Protein AF-A0A8T5PFP0-F1 (afdb_monomer_lite)

pLDDT: mean 88.14, std 10.4, range [39.41, 96.94]

Sequence (94 aa):
MSLFGEDVISIEFEFNTKYEPNIGYVRIEGELLAKYENSEEILKEWKKKKSLSEDILIQITNAIFRRCLTKIISISEDLQLPPPIILPTVTKRK

Structure (mmCIF, N/CA/C/O backbone):
data_AF-A0A8T5PFP0-F1
#
_entry.id   AF-A0A8T5PFP0-F1
#
loop_
_atom_site.group_PDB
_atom_site.id
_atom_site.type_symbol
_atom_site.label_atom_id
_atom_site.label_alt_id
_atom_site.label_comp_id
_atom_site.label_asym_id
_atom_site.label_entity_id
_atom_site.label_seq_id
_atom_site.pdbx_PDB_ins_code
_atom_site.Cartn_x
_atom_site.Cartn_y
_atom_site.Cartn_z
_atom_site.occupancy
_atom_site.B_iso_or_equiv
_atom_site.auth_seq_id
_atom_site.auth_comp_id
_atom_site.auth_asym_id
_atom_site.auth_atom_id
_atom_site.pdbx_PDB_model_num
ATOM 1 N N . MET A 1 1 ? -26.622 -3.306 2.139 1.00 39.41 1 MET A N 1
ATOM 2 C CA . MET A 1 1 ? -26.441 -4.439 3.068 1.00 39.41 1 MET A CA 1
ATOM 3 C C . MET A 1 1 ? -24.946 -4.692 3.139 1.00 39.41 1 MET A C 1
ATOM 5 O O . MET A 1 1 ? -24.380 -5.029 2.108 1.00 39.41 1 MET A O 1
ATOM 9 N N . SER A 1 2 ? -24.290 -4.379 4.262 1.00 42.59 2 SER A N 1
ATOM 10 C CA . SER A 1 2 ? -22.854 -4.650 4.416 1.00 42.59 2 SER A CA 1
ATOM 11 C C . SER A 1 2 ? -22.636 -6.157 4.282 1.00 42.59 2 SER A C 1
ATOM 13 O O . SER A 1 2 ? -23.247 -6.923 5.020 1.00 42.59 2 SER A O 1
ATOM 15 N N . LEU A 1 3 ? -21.822 -6.584 3.313 1.00 55.06 3 LEU A N 1
ATOM 16 C CA . LEU A 1 3 ? -21.468 -7.995 3.095 1.00 55.06 3 LEU A CA 1
ATOM 17 C C . LEU A 1 3 ? -20.489 -8.526 4.156 1.00 55.06 3 LEU A C 1
ATOM 19 O O . LEU A 1 3 ? -20.173 -9.712 4.175 1.00 55.06 3 LEU A O 1
ATOM 23 N N . PHE A 1 4 ? -20.017 -7.650 5.039 1.00 56.47 4 PHE A N 1
ATOM 24 C CA . PHE A 1 4 ? -18.987 -7.925 6.023 1.00 56.47 4 PHE A CA 1
ATOM 25 C C . PHE A 1 4 ? -19.540 -7.597 7.419 1.00 56.47 4 PHE A C 1
ATOM 27 O O . PHE A 1 4 ? -20.244 -6.598 7.582 1.00 56.47 4 PHE A O 1
ATOM 34 N N . GLY A 1 5 ? -19.302 -8.483 8.393 1.00 61.44 5 GLY A N 1
ATOM 35 C CA . GLY A 1 5 ? -19.814 -8.352 9.766 1.00 61.44 5 GLY A CA 1
ATOM 36 C C . GLY A 1 5 ? -19.346 -7.075 10.477 1.00 61.44 5 GLY A C 1
ATOM 37 O O . GLY A 1 5 ? -18.495 -6.354 9.961 1.00 61.44 5 GLY A O 1
ATOM 38 N N . GLU A 1 6 ? -19.885 -6.814 11.670 1.00 68.56 6 GLU A N 1
ATOM 39 C CA . GLU A 1 6 ? -19.689 -5.565 12.442 1.00 68.56 6 GLU A CA 1
ATOM 40 C C . GLU A 1 6 ? -18.206 -5.237 12.760 1.00 68.56 6 GLU A C 1
ATOM 42 O O . GLU A 1 6 ? -17.847 -4.085 12.999 1.00 68.56 6 GLU A O 1
ATOM 47 N N . ASP A 1 7 ? -17.305 -6.214 12.632 1.00 83.69 7 ASP A N 1
ATOM 48 C CA . ASP A 1 7 ? -15.870 -6.094 12.932 1.00 83.69 7 ASP A CA 1
ATOM 49 C C . ASP A 1 7 ? -14.981 -5.733 11.724 1.00 83.69 7 ASP A C 1
ATOM 51 O O . ASP A 1 7 ? -13.752 -5.814 11.813 1.00 83.69 7 ASP A O 1
ATOM 55 N N . VAL A 1 8 ? -15.555 -5.416 10.558 1.00 89.12 8 VAL A N 1
ATOM 56 C CA . VAL A 1 8 ? -14.774 -5.160 9.334 1.00 89.12 8 VAL A CA 1
ATOM 57 C C . VAL A 1 8 ? -14.679 -3.669 9.033 1.00 89.12 8 VAL A C 1
ATOM 59 O O . VAL A 1 8 ? -15.682 -2.981 8.862 1.00 89.12 8 VAL A O 1
ATOM 62 N N . ILE A 1 9 ? -13.444 -3.182 8.918 1.00 90.94 9 ILE A N 1
ATOM 63 C CA . ILE A 1 9 ? -13.120 -1.828 8.476 1.00 90.94 9 ILE A CA 1
ATOM 64 C C . ILE A 1 9 ? -12.728 -1.874 7.001 1.00 90.94 9 ILE A C 1
ATOM 66 O O . ILE A 1 9 ? -11.938 -2.721 6.578 1.00 90.94 9 ILE A O 1
ATOM 70 N N . SER A 1 10 ? -13.263 -0.927 6.239 1.00 92.38 10 SER A N 1
ATOM 71 C CA . SER A 1 10 ? -12.806 -0.610 4.893 1.00 92.38 10 SER A CA 1
ATOM 72 C C . SER A 1 10 ? -11.814 0.553 4.933 1.00 92.38 10 SER A C 1
ATOM 74 O O . SER A 1 10 ? -12.070 1.578 5.571 1.00 92.38 10 SER A O 1
ATOM 76 N N . ILE A 1 11 ? -10.679 0.379 4.257 1.00 92.81 11 ILE A N 1
ATOM 77 C CA . ILE A 1 11 ? -9.656 1.405 4.071 1.00 92.81 11 ILE A CA 1
ATOM 78 C C . ILE A 1 11 ? -9.464 1.639 2.577 1.00 92.81 11 ILE A C 1
ATOM 80 O O . ILE A 1 11 ? -8.857 0.822 1.883 1.00 92.81 11 ILE A O 1
ATOM 84 N N . GLU A 1 12 ? -9.945 2.777 2.095 1.00 94.94 12 GLU A N 1
ATOM 85 C CA . GLU A 1 12 ? -9.603 3.282 0.769 1.00 94.94 12 GLU A CA 1
ATOM 86 C C . GLU A 1 12 ? -8.145 3.757 0.757 1.00 94.94 12 GLU A C 1
ATOM 88 O O . GLU A 1 12 ? -7.683 4.425 1.687 1.00 94.94 12 GLU A O 1
ATOM 93 N N . PHE A 1 13 ? -7.405 3.406 -0.291 1.00 95.38 13 PHE A N 1
ATOM 94 C CA . PHE 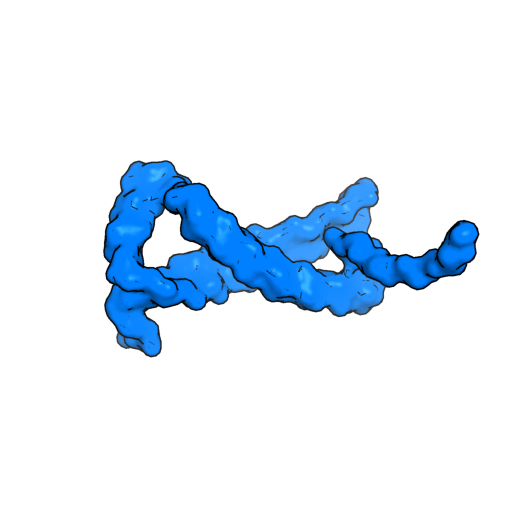A 1 13 ? -6.012 3.804 -0.445 1.00 95.38 13 PHE A CA 1
ATOM 95 C C . PHE A 1 13 ? -5.681 4.191 -1.887 1.00 95.38 13 PHE A C 1
ATOM 97 O O . PHE A 1 13 ? -6.233 3.653 -2.846 1.00 95.38 13 PHE A O 1
ATOM 104 N N . GLU A 1 14 ? -4.700 5.084 -2.016 1.00 96.88 14 GLU A N 1
ATOM 105 C CA . GLU A 1 14 ? -4.048 5.441 -3.274 1.00 96.88 14 GLU A CA 1
ATOM 106 C C . GLU A 1 14 ? -2.546 5.149 -3.137 1.00 96.88 14 GLU A C 1
ATOM 108 O O . GLU A 1 14 ? -1.856 5.725 -2.292 1.00 96.88 14 GLU A O 1
ATOM 113 N N . PHE A 1 15 ? -2.031 4.240 -3.962 1.00 95.31 15 PHE A N 1
ATOM 114 C CA . PHE A 1 15 ? -0.614 3.902 -4.040 1.00 95.31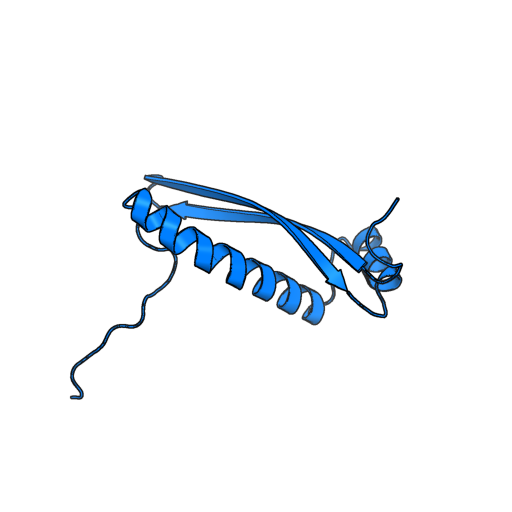 15 PHE A CA 1
ATOM 115 C C . PHE A 1 15 ? -0.018 4.495 -5.317 1.00 95.31 15 PHE A C 1
ATOM 117 O O . PHE A 1 15 ? -0.422 4.144 -6.426 1.00 95.31 15 PHE A O 1
ATOM 124 N N . ASN A 1 16 ? 0.967 5.380 -5.162 1.00 93.94 16 ASN A N 1
ATOM 125 C CA . ASN A 1 16 ? 1.593 6.094 -6.271 1.00 93.94 16 ASN A CA 1
ATOM 126 C C . ASN A 1 16 ? 3.056 5.692 -6.430 1.00 93.94 16 ASN A C 1
ATOM 128 O O . ASN A 1 16 ? 3.831 5.749 -5.479 1.00 93.94 16 ASN A O 1
ATOM 132 N N . THR A 1 17 ? 3.451 5.370 -7.656 1.00 92.00 17 THR A N 1
ATOM 133 C CA . THR A 1 17 ? 4.852 5.221 -8.064 1.00 92.00 17 THR A CA 1
ATOM 134 C C . THR A 1 17 ? 5.151 6.266 -9.126 1.00 92.00 17 THR A C 1
ATOM 136 O O . THR A 1 17 ? 4.498 6.295 -10.166 1.00 92.00 17 THR A O 1
ATOM 139 N N . LYS A 1 18 ? 6.110 7.150 -8.849 1.00 91.75 18 LYS A N 1
ATOM 140 C CA . LYS A 1 18 ? 6.533 8.226 -9.752 1.00 91.75 18 LYS A CA 1
ATOM 141 C C . LYS A 1 18 ? 7.962 7.965 -10.201 1.00 91.75 18 LYS A C 1
ATOM 143 O O . LYS A 1 18 ? 8.807 7.633 -9.371 1.00 91.75 18 LYS A O 1
ATOM 148 N N . TYR A 1 19 ? 8.216 8.123 -11.493 1.00 90.19 19 TYR A N 1
ATOM 149 C CA . TYR A 1 19 ? 9.526 7.902 -12.088 1.00 90.19 19 TYR A CA 1
ATOM 150 C C . TYR A 1 19 ? 10.173 9.224 -12.480 1.00 90.19 19 TYR A C 1
ATOM 152 O O . TYR A 1 19 ? 9.579 10.000 -13.225 1.00 90.19 19 TYR A O 1
ATOM 160 N N . GLU A 1 20 ? 11.406 9.446 -12.029 1.00 88.31 20 GLU A N 1
ATOM 161 C CA . GLU A 1 20 ? 12.162 10.667 -12.312 1.00 88.31 20 GLU A CA 1
ATOM 162 C C . GLU A 1 20 ? 13.260 10.443 -13.372 1.00 88.31 20 GLU A C 1
ATOM 164 O O . GLU A 1 20 ? 13.918 9.400 -13.328 1.00 88.31 20 GLU A O 1
ATOM 169 N N . PRO A 1 21 ? 13.500 11.400 -14.300 1.00 89.19 21 PRO A N 1
ATOM 170 C CA . PRO A 1 21 ? 12.826 12.702 -14.434 1.00 89.19 21 PRO A CA 1
ATOM 171 C C . PRO A 1 21 ? 11.475 12.609 -15.176 1.00 89.19 21 PRO A C 1
ATOM 173 O O . PRO A 1 21 ? 11.467 12.434 -16.390 1.00 89.19 21 PRO A O 1
ATOM 176 N N . ASN A 1 22 ? 10.351 12.732 -14.451 1.00 88.75 22 ASN A N 1
ATOM 177 C CA . ASN A 1 22 ? 8.949 12.608 -14.914 1.00 88.75 22 ASN A CA 1
ATOM 178 C C . ASN A 1 22 ? 8.722 11.748 -16.184 1.00 88.75 22 ASN A C 1
ATOM 180 O O . ASN A 1 22 ? 8.091 12.188 -17.147 1.00 88.75 22 ASN A O 1
ATOM 184 N N . ILE A 1 23 ? 9.253 10.523 -16.198 1.00 90.50 23 ILE A N 1
ATOM 185 C CA . ILE A 1 23 ? 9.170 9.615 -17.360 1.00 90.50 23 ILE A CA 1
ATOM 186 C C . ILE A 1 23 ? 7.921 8.728 -17.330 1.00 90.50 23 ILE A C 1
ATOM 188 O O . ILE A 1 23 ? 7.627 8.025 -18.292 1.00 90.50 23 ILE A O 1
ATOM 192 N N . GLY A 1 24 ? 7.189 8.741 -16.220 1.00 90.31 24 GLY A N 1
ATOM 193 C CA . GLY A 1 24 ? 5.994 7.936 -16.046 1.00 90.31 24 GLY A CA 1
ATOM 194 C C . GLY A 1 24 ? 5.473 7.981 -14.618 1.00 90.31 24 GLY A C 1
ATOM 195 O O . GLY A 1 24 ? 6.177 8.353 -13.674 1.00 90.31 24 GLY A O 1
ATOM 196 N N . TYR A 1 25 ? 4.223 7.565 -14.459 1.00 92.12 25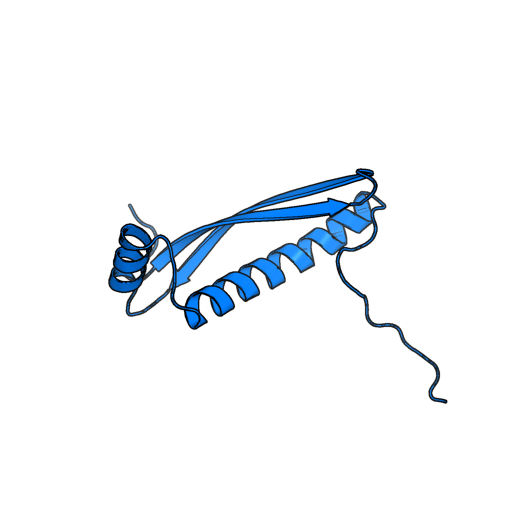 TYR A N 1
ATOM 197 C CA . TYR A 1 25 ? 3.608 7.364 -13.159 1.00 92.12 25 TYR A CA 1
ATOM 198 C C . TYR A 1 25 ? 2.680 6.154 -13.212 1.00 92.12 25 TYR A C 1
ATOM 200 O O . TYR A 1 25 ? 2.033 5.892 -14.225 1.00 92.12 25 TYR A O 1
ATOM 208 N N . VAL A 1 26 ? 2.611 5.426 -12.103 1.00 91.88 26 VAL A N 1
ATOM 209 C CA . VAL A 1 26 ? 1.635 4.360 -11.883 1.00 91.88 26 VAL A CA 1
ATOM 210 C C . VAL A 1 26 ? 0.833 4.730 -10.648 1.00 91.88 26 VAL A C 1
ATOM 212 O O . VAL A 1 26 ? 1.402 4.987 -9.585 1.00 91.88 26 VAL A O 1
ATOM 215 N N . ARG A 1 27 ? -0.490 4.758 -10.796 1.00 94.88 27 ARG A N 1
ATOM 216 C CA . ARG A 1 27 ? -1.431 4.977 -9.702 1.00 94.88 27 ARG A CA 1
ATOM 217 C C . ARG A 1 27 ? -2.307 3.741 -9.541 1.00 94.88 27 ARG A C 1
ATOM 219 O O . ARG A 1 27 ? -2.922 3.290 -10.503 1.00 94.88 27 ARG A O 1
ATOM 226 N N . ILE A 1 28 ? -2.361 3.215 -8.322 1.00 95.38 28 ILE A N 1
ATOM 227 C CA . ILE A 1 28 ? -3.242 2.113 -7.940 1.00 95.38 28 ILE A CA 1
ATOM 228 C C . ILE A 1 28 ? -4.171 2.611 -6.843 1.00 95.38 28 ILE A C 1
ATOM 230 O O . ILE A 1 28 ? -3.724 2.925 -5.744 1.00 95.38 28 ILE A O 1
ATOM 234 N N . GLU A 1 29 ? -5.460 2.647 -7.143 1.00 96.94 29 GLU A N 1
ATOM 235 C CA . GLU A 1 29 ? -6.519 2.933 -6.180 1.00 96.94 29 GLU A CA 1
ATOM 236 C C . GLU A 1 29 ? -7.200 1.621 -5.782 1.00 96.94 29 GLU A C 1
ATOM 238 O O . GLU A 1 29 ? -7.301 0.682 -6.584 1.00 96.94 29 GLU A O 1
ATOM 243 N N . GLY A 1 30 ? -7.644 1.526 -4.534 1.00 95.31 30 GLY A N 1
ATOM 244 C CA . GLY A 1 30 ? -8.344 0.341 -4.071 1.00 95.31 30 GLY A CA 1
ATOM 245 C C . GLY A 1 30 ? -8.829 0.435 -2.638 1.00 95.31 30 GLY A C 1
ATOM 246 O O . GLY A 1 30 ? -8.655 1.437 -1.953 1.00 95.31 30 GLY A O 1
ATOM 247 N N . GLU A 1 31 ? -9.430 -0.662 -2.197 1.00 95.38 31 GLU A N 1
ATOM 248 C CA . GLU A 1 31 ? -9.995 -0.813 -0.866 1.00 95.38 31 GLU A CA 1
ATOM 249 C C . GLU A 1 31 ? -9.368 -2.038 -0.189 1.00 95.38 31 GLU A C 1
ATOM 251 O O . GLU A 1 31 ? -9.301 -3.135 -0.759 1.00 95.38 31 GLU A O 1
ATOM 256 N N . LEU A 1 32 ? -8.868 -1.851 1.030 1.00 93.56 32 LEU A N 1
ATOM 257 C CA . LEU A 1 32 ? -8.432 -2.924 1.911 1.00 93.56 32 LEU A CA 1
ATOM 258 C C . LEU A 1 32 ? -9.525 -3.176 2.949 1.00 93.56 32 LEU A C 1
ATOM 260 O O . LEU A 1 32 ? -9.822 -2.315 3.769 1.00 93.56 32 LEU A O 1
ATOM 264 N N . LEU A 1 33 ? -10.072 -4.388 2.941 1.00 92.75 33 LEU A N 1
ATOM 265 C CA . LEU A 1 33 ? -10.976 -4.861 3.983 1.00 92.75 33 LEU A CA 1
ATOM 266 C C . LEU A 1 33 ? -10.163 -5.569 5.066 1.00 92.75 33 LEU A C 1
ATOM 268 O O . LEU A 1 33 ? -9.462 -6.544 4.776 1.00 92.75 33 LEU A O 1
ATOM 272 N N . ALA A 1 34 ? -10.257 -5.085 6.300 1.00 89.88 34 ALA A N 1
ATOM 273 C CA . ALA A 1 34 ? -9.529 -5.621 7.442 1.00 89.88 34 ALA A CA 1
ATOM 274 C C . ALA A 1 34 ? -10.480 -5.878 8.613 1.00 89.88 34 ALA A C 1
ATOM 276 O O . ALA A 1 34 ? -11.317 -5.039 8.940 1.00 89.88 34 ALA A O 1
ATOM 277 N N . LYS A 1 35 ? -10.352 -7.048 9.244 1.00 90.56 35 LYS A N 1
ATOM 278 C CA . LYS A 1 35 ? -11.138 -7.407 10.425 1.00 90.56 35 LYS A CA 1
ATOM 279 C C . LYS A 1 35 ? -10.347 -7.080 11.689 1.00 90.56 35 LYS A C 1
ATOM 281 O O . LYS A 1 35 ? -9.228 -7.569 11.834 1.00 90.56 35 LYS A O 1
ATOM 286 N N . TYR A 1 36 ? -10.951 -6.317 12.594 1.00 88.44 36 TYR A N 1
ATOM 287 C CA . TYR A 1 36 ? -10.390 -5.973 13.901 1.00 88.44 36 TYR A CA 1
ATOM 288 C C . TYR A 1 36 ? -11.461 -6.148 14.975 1.00 88.44 36 TYR A C 1
ATOM 290 O O . TYR A 1 36 ? -12.578 -5.676 14.799 1.00 88.44 36 TYR A O 1
ATOM 298 N N . GLU A 1 37 ? -11.120 -6.782 16.098 1.00 88.06 37 GLU A N 1
ATOM 299 C CA . GLU A 1 37 ? -12.056 -6.958 17.225 1.00 88.06 37 GLU A CA 1
ATOM 300 C C . GLU A 1 37 ? -12.518 -5.614 17.814 1.00 88.06 37 GLU A C 1
ATOM 302 O O . GLU A 1 37 ? -13.626 -5.496 18.322 1.00 88.06 37 GLU A O 1
ATOM 307 N N . ASN A 1 38 ? -11.688 -4.576 17.710 1.00 89.06 38 ASN A N 1
ATOM 308 C CA . ASN A 1 38 ? -11.964 -3.217 18.172 1.00 89.06 38 ASN A CA 1
ATOM 309 C C . ASN A 1 38 ? -12.275 -2.250 17.011 1.00 89.06 38 ASN A C 1
ATOM 311 O O . ASN A 1 38 ? -11.897 -1.074 17.055 1.00 89.06 38 ASN A O 1
ATOM 315 N N . SER A 1 39 ? -12.963 -2.729 15.966 1.00 88.88 39 SER A N 1
ATOM 316 C CA . SER A 1 39 ? -13.254 -1.964 14.742 1.00 88.88 39 SER A CA 1
ATOM 317 C C . SER A 1 39 ? -13.890 -0.590 15.010 1.00 88.88 39 SER A C 1
ATOM 319 O O . SER A 1 39 ? -13.479 0.424 14.436 1.00 88.88 39 SER A O 1
ATOM 321 N N . GLU A 1 40 ? -14.859 -0.530 15.927 1.00 88.25 40 GLU A N 1
ATOM 322 C CA . GLU A 1 40 ? -15.544 0.708 16.296 1.00 88.25 40 GLU A CA 1
ATOM 323 C C . GLU A 1 40 ? -14.618 1.746 16.929 1.00 88.25 40 GLU A C 1
ATOM 325 O O . GLU A 1 40 ? -14.774 2.947 16.691 1.00 88.25 40 GLU A O 1
ATOM 330 N N . GLU A 1 41 ? -13.696 1.305 17.784 1.00 89.50 41 GLU A N 1
ATOM 331 C CA . GLU A 1 41 ? -12.770 2.191 18.482 1.00 89.50 41 GLU A CA 1
ATOM 332 C C . GLU A 1 41 ? -11.787 2.803 17.489 1.00 89.50 41 GLU A C 1
ATOM 334 O O . GLU A 1 41 ? -11.626 4.024 17.461 1.00 89.50 41 GLU A O 1
ATOM 339 N N . ILE A 1 42 ? -11.252 1.979 16.587 1.00 90.25 42 ILE A N 1
ATOM 340 C CA . ILE A 1 42 ? -10.377 2.413 15.492 1.00 90.25 42 ILE A CA 1
ATOM 341 C C . ILE A 1 42 ? -11.092 3.449 14.612 1.00 90.25 42 ILE A C 1
ATOM 343 O O . ILE A 1 42 ? -10.539 4.509 14.309 1.00 90.25 42 ILE A O 1
ATOM 347 N N . LEU A 1 43 ? -12.355 3.198 14.248 1.00 89.25 43 LEU A N 1
ATOM 348 C CA . LEU A 1 43 ? -13.164 4.149 13.476 1.00 89.25 43 LEU A CA 1
ATOM 349 C C . LEU A 1 43 ? -13.422 5.456 14.239 1.00 89.25 43 LEU A C 1
ATOM 351 O O . LEU A 1 43 ? -13.407 6.537 13.639 1.00 89.25 43 LEU A O 1
ATOM 355 N N . LYS A 1 44 ? -13.669 5.388 15.552 1.00 89.75 44 LYS A N 1
ATOM 356 C CA . LYS A 1 44 ? -13.845 6.572 16.410 1.00 89.75 44 LYS A CA 1
ATOM 357 C C . LYS A 1 44 ? -12.550 7.382 16.500 1.00 89.75 44 LYS A C 1
ATOM 359 O O . LYS A 1 44 ? -12.612 8.610 16.409 1.00 89.75 44 LYS A O 1
ATOM 364 N N . GLU A 1 45 ? -11.401 6.729 16.648 1.00 90.00 45 GLU A N 1
ATOM 365 C CA . GLU A 1 45 ? -10.093 7.389 16.656 1.00 90.00 45 GLU A CA 1
ATOM 366 C C . GLU A 1 45 ? -9.797 8.075 15.323 1.00 90.00 45 GLU A C 1
ATOM 368 O O . GLU A 1 45 ? -9.480 9.269 15.315 1.00 90.00 45 GLU A O 1
ATOM 373 N N . TRP A 1 46 ? -10.007 7.380 14.202 1.00 90.06 46 TRP A N 1
ATOM 374 C CA . TRP A 1 46 ? -9.826 7.947 12.867 1.00 90.06 46 TRP A CA 1
ATOM 375 C C . TRP A 1 46 ? -10.715 9.175 12.639 1.00 90.06 46 TRP A C 1
ATOM 377 O O . TRP A 1 46 ? -10.234 10.222 12.205 1.00 90.06 46 TRP A O 1
ATOM 387 N N . LYS A 1 47 ? -12.002 9.106 13.006 1.00 88.69 47 LYS A N 1
ATOM 388 C CA . LYS A 1 47 ? -12.933 10.242 12.870 1.00 88.69 47 LYS A CA 1
ATOM 389 C C . LYS A 1 47 ? -12.533 11.452 13.718 1.00 88.69 47 LYS A C 1
ATOM 391 O O . LYS A 1 47 ? -12.791 12.581 13.308 1.00 88.69 47 LYS A O 1
ATOM 396 N N . LYS A 1 48 ? -11.926 11.234 14.889 1.00 92.44 48 LYS A N 1
ATOM 397 C CA . LYS A 1 48 ? -11.524 12.311 15.809 1.00 92.44 48 LYS A CA 1
ATOM 398 C C . LYS A 1 48 ? -10.170 12.920 15.461 1.00 92.44 48 LYS A C 1
ATOM 400 O O . LYS A 1 48 ? -10.034 14.139 15.472 1.00 92.44 48 LYS A O 1
ATOM 405 N N . LYS A 1 49 ? -9.168 12.078 15.211 1.00 90.94 49 LYS A N 1
ATOM 406 C CA . LYS A 1 49 ? -7.758 12.482 15.105 1.00 90.94 49 LYS A CA 1
ATOM 407 C C . LYS A 1 49 ? -7.217 12.426 13.675 1.00 90.94 49 LYS A C 1
ATOM 409 O O . LYS A 1 49 ? -6.144 12.961 13.427 1.00 90.94 49 LYS A O 1
ATOM 414 N N . LYS A 1 50 ? -7.938 11.787 12.741 1.00 86.81 50 LYS A N 1
ATOM 415 C CA . LYS A 1 50 ? -7.446 11.426 11.394 1.00 86.81 50 LYS A CA 1
ATOM 416 C C . LYS A 1 50 ? -6.114 10.667 11.436 1.00 86.81 50 LYS A C 1
ATOM 418 O O . LYS A 1 50 ? -5.274 10.811 10.554 1.00 86.81 50 LYS A O 1
ATOM 423 N N . SER A 1 51 ? -5.922 9.878 12.488 1.00 86.25 51 SER A N 1
ATOM 424 C CA . SER A 1 51 ? -4.732 9.070 12.720 1.00 86.25 51 SER A CA 1
ATOM 425 C C . SER A 1 51 ? -5.149 7.690 13.208 1.00 86.25 51 SER A C 1
ATOM 427 O O . SER A 1 51 ? -6.177 7.549 13.871 1.00 86.25 51 SER A O 1
ATOM 429 N N . LEU A 1 52 ? -4.334 6.691 12.897 1.00 88.75 52 LEU A N 1
ATOM 430 C CA . LEU A 1 52 ? -4.441 5.337 13.436 1.00 88.75 52 LEU A CA 1
ATOM 431 C C . LEU A 1 52 ? -3.318 5.127 14.453 1.00 88.75 52 LEU A C 1
ATOM 433 O O . LEU A 1 52 ? -2.337 5.877 14.445 1.00 88.75 52 LEU A O 1
ATOM 437 N N . SER A 1 53 ? -3.445 4.115 15.312 1.00 90.62 53 SER A N 1
ATOM 438 C CA . SER A 1 53 ? -2.301 3.668 16.107 1.00 90.62 53 SER A CA 1
ATOM 439 C C . SER A 1 53 ? -1.171 3.203 15.184 1.00 90.62 53 SER A C 1
ATOM 441 O O . SER A 1 53 ? -1.410 2.749 14.059 1.00 90.62 53 SER A O 1
ATOM 443 N N . GLU A 1 54 ? 0.067 3.327 15.656 1.00 92.06 54 GLU A N 1
ATOM 444 C CA . GLU A 1 54 ? 1.255 2.983 14.873 1.00 92.06 54 GLU A CA 1
ATOM 445 C C . GLU A 1 54 ? 1.219 1.522 14.397 1.00 92.06 54 GLU A C 1
ATOM 447 O O . GLU A 1 54 ? 1.432 1.255 13.216 1.00 92.06 54 GLU A O 1
ATOM 452 N N . ASP A 1 55 ? 0.824 0.591 15.268 1.00 92.25 55 ASP A N 1
ATOM 453 C CA . ASP A 1 55 ? 0.712 -0.832 14.933 1.00 92.25 55 ASP A CA 1
ATOM 454 C C . ASP A 1 55 ? -0.284 -1.102 13.799 1.00 92.25 55 ASP A C 1
ATOM 456 O O . ASP A 1 55 ? 0.008 -1.857 12.867 1.00 92.25 55 ASP A O 1
ATOM 460 N N . ILE A 1 56 ? -1.463 -0.473 13.850 1.00 92.12 56 ILE A N 1
ATOM 461 C CA . ILE A 1 56 ? -2.500 -0.639 12.823 1.00 92.12 56 ILE A CA 1
ATOM 462 C C . ILE A 1 56 ? -2.022 -0.035 11.503 1.00 92.12 56 ILE A C 1
ATOM 464 O O . ILE A 1 56 ? -2.170 -0.655 10.446 1.00 92.12 56 ILE A O 1
ATOM 468 N N . LEU A 1 57 ? -1.406 1.148 11.558 1.00 92.00 57 LEU A N 1
ATOM 469 C CA . LEU A 1 57 ? -0.857 1.806 10.379 1.00 92.00 57 LEU A CA 1
ATOM 470 C C . LEU A 1 57 ? 0.214 0.939 9.708 1.00 92.00 57 LEU A C 1
ATOM 472 O O . LEU A 1 57 ? 0.164 0.756 8.491 1.00 92.00 57 LEU A O 1
ATOM 476 N N . ILE A 1 58 ? 1.143 0.369 10.481 1.00 95.00 58 ILE A N 1
ATOM 477 C CA . ILE A 1 58 ? 2.189 -0.530 9.974 1.00 95.00 58 ILE A CA 1
ATOM 478 C C . ILE A 1 58 ? 1.563 -1.759 9.305 1.00 95.00 58 ILE A C 1
ATOM 480 O O . ILE A 1 58 ? 1.958 -2.123 8.194 1.00 95.00 58 ILE A O 1
ATOM 484 N N . GLN A 1 59 ? 0.568 -2.387 9.936 1.00 94.44 59 GLN A N 1
ATOM 485 C CA . GLN A 1 59 ? -0.107 -3.566 9.383 1.00 94.44 59 GLN A CA 1
ATOM 486 C C . GLN A 1 59 ? -0.811 -3.264 8.053 1.00 94.44 59 GLN A C 1
ATOM 488 O O . GLN A 1 59 ? -0.580 -3.964 7.061 1.00 94.44 59 GLN A O 1
ATOM 493 N N . ILE A 1 60 ? -1.630 -2.208 8.013 1.00 94.38 60 ILE A N 1
ATOM 494 C CA . ILE A 1 60 ? -2.364 -1.776 6.814 1.00 94.38 60 ILE A CA 1
ATOM 495 C C . ILE A 1 60 ? -1.388 -1.416 5.695 1.00 94.38 60 ILE A C 1
ATOM 497 O O . ILE A 1 60 ? -1.529 -1.887 4.565 1.00 94.38 60 ILE A O 1
ATOM 501 N N . THR A 1 61 ? -0.363 -0.629 6.022 1.00 94.62 61 THR A N 1
ATOM 502 C CA . THR A 1 61 ? 0.647 -0.185 5.061 1.00 94.62 61 THR A CA 1
ATOM 503 C C . THR A 1 61 ? 1.368 -1.386 4.463 1.00 94.62 61 THR A C 1
ATOM 505 O O . THR A 1 61 ? 1.390 -1.533 3.245 1.00 94.62 61 THR A O 1
ATOM 508 N N . ASN A 1 62 ? 1.863 -2.318 5.280 1.00 96.06 62 ASN A N 1
ATOM 509 C CA . ASN A 1 62 ? 2.527 -3.525 4.783 1.00 96.06 62 ASN A CA 1
ATOM 510 C C . ASN A 1 62 ? 1.613 -4.381 3.893 1.00 96.06 62 ASN A C 1
ATOM 512 O O . ASN A 1 62 ? 2.063 -4.908 2.871 1.00 96.06 62 ASN A O 1
ATOM 516 N N . ALA A 1 63 ? 0.328 -4.501 4.240 1.00 95.75 63 ALA A N 1
ATOM 517 C CA . ALA A 1 63 ? -0.642 -5.226 3.426 1.00 95.75 63 ALA A CA 1
ATOM 518 C C . ALA A 1 63 ? -0.850 -4.567 2.049 1.00 95.75 63 ALA A C 1
ATOM 520 O O . ALA A 1 63 ? -0.842 -5.266 1.028 1.00 95.75 63 ALA A O 1
ATOM 521 N N . ILE A 1 64 ? -0.985 -3.237 2.013 1.00 96.31 64 ILE A N 1
ATOM 522 C CA . ILE A 1 64 ? -1.108 -2.454 0.776 1.00 96.31 64 ILE A CA 1
ATOM 523 C C . ILE A 1 64 ? 0.175 -2.565 -0.052 1.00 96.31 64 ILE A C 1
ATOM 525 O O . ILE A 1 64 ? 0.103 -2.930 -1.226 1.00 96.31 64 ILE A O 1
ATOM 529 N N . PHE A 1 65 ? 1.343 -2.325 0.553 1.00 94.94 65 PHE A N 1
ATOM 530 C CA . PHE A 1 65 ? 2.646 -2.397 -0.112 1.00 94.94 65 PHE A CA 1
ATOM 531 C C . PHE A 1 65 ? 2.875 -3.766 -0.739 1.00 94.94 65 PHE A C 1
ATOM 533 O O . PHE A 1 65 ? 3.181 -3.847 -1.924 1.00 94.94 65 PHE A O 1
ATOM 540 N N . ARG A 1 66 ? 2.664 -4.854 0.009 1.00 93.50 66 ARG A N 1
ATOM 541 C CA . ARG A 1 66 ? 2.859 -6.210 -0.518 1.00 93.50 66 ARG A CA 1
ATOM 542 C C . ARG A 1 66 ? 2.002 -6.463 -1.759 1.00 93.50 66 ARG A C 1
ATOM 544 O O . ARG A 1 66 ? 2.496 -7.035 -2.722 1.00 93.50 66 ARG A O 1
ATOM 551 N N . ARG A 1 67 ? 0.737 -6.031 -1.760 1.00 93.31 67 ARG A N 1
ATOM 552 C CA . ARG A 1 67 ? -0.160 -6.215 -2.915 1.00 93.31 67 ARG A CA 1
ATOM 553 C C . ARG A 1 67 ? 0.202 -5.304 -4.087 1.00 93.31 67 ARG A C 1
ATOM 555 O O . ARG A 1 67 ? 0.230 -5.770 -5.224 1.00 93.31 67 ARG A O 1
ATOM 562 N N . CYS A 1 68 ? 0.461 -4.026 -3.823 1.00 94.94 68 CYS A N 1
ATOM 563 C CA . CYS A 1 68 ? 0.735 -3.041 -4.866 1.00 94.94 68 CYS A CA 1
ATOM 564 C C . CYS A 1 68 ? 2.098 -3.280 -5.512 1.00 94.94 68 CYS A C 1
ATOM 566 O O . CYS A 1 68 ? 2.175 -3.305 -6.734 1.00 94.94 68 CYS A O 1
ATOM 568 N N . LEU A 1 69 ? 3.144 -3.555 -4.728 1.00 93.12 69 LEU A N 1
ATOM 569 C CA . LEU A 1 69 ? 4.477 -3.835 -5.263 1.00 93.12 69 LEU A CA 1
ATOM 570 C C . LEU A 1 69 ? 4.475 -5.066 -6.172 1.00 93.12 69 LEU A C 1
ATOM 572 O O . LEU A 1 69 ? 5.035 -5.001 -7.259 1.00 93.12 69 LEU A O 1
ATOM 576 N N . THR A 1 70 ? 3.792 -6.153 -5.793 1.00 91.25 70 THR A N 1
ATOM 577 C CA . THR A 1 70 ? 3.684 -7.336 -6.665 1.00 91.25 70 THR A CA 1
ATOM 578 C C . THR A 1 70 ? 3.019 -7.013 -8.004 1.00 91.25 70 THR A C 1
ATOM 580 O O . THR A 1 70 ? 3.465 -7.512 -9.030 1.00 91.25 70 THR A O 1
ATOM 583 N N . LYS A 1 71 ? 1.986 -6.162 -8.020 1.00 91.81 71 LYS A N 1
ATOM 584 C CA . LYS A 1 71 ? 1.319 -5.750 -9.266 1.00 91.81 71 LYS A CA 1
ATOM 585 C C . LYS A 1 71 ? 2.172 -4.809 -10.106 1.00 91.81 71 LYS A C 1
ATOM 587 O O . LYS A 1 71 ? 2.204 -4.941 -11.325 1.00 91.81 71 LYS A O 1
ATOM 592 N N . ILE A 1 72 ? 2.839 -3.854 -9.462 1.00 92.88 72 ILE A N 1
ATOM 593 C CA . ILE A 1 72 ? 3.596 -2.831 -10.179 1.00 92.88 72 ILE A CA 1
ATOM 594 C C . ILE A 1 72 ? 4.797 -3.443 -10.881 1.00 92.88 72 ILE A C 1
ATOM 596 O O . ILE A 1 72 ? 5.084 -2.997 -11.973 1.00 92.88 72 ILE A O 1
ATOM 600 N N . ILE A 1 73 ? 5.439 -4.486 -10.344 1.00 91.81 73 ILE A N 1
ATOM 601 C CA . ILE A 1 73 ? 6.542 -5.165 -11.049 1.00 91.81 73 ILE A CA 1
ATOM 602 C C . ILE A 1 73 ? 6.122 -5.568 -12.469 1.00 91.81 73 ILE A C 1
ATOM 604 O O . ILE A 1 73 ? 6.784 -5.175 -13.423 1.00 91.81 73 ILE A O 1
ATOM 608 N N . SER A 1 74 ? 4.990 -6.265 -12.616 1.00 90.69 74 SER A N 1
ATOM 609 C CA . SER A 1 74 ? 4.491 -6.678 -13.933 1.00 90.69 74 SER A CA 1
ATOM 610 C C . SER A 1 74 ? 4.092 -5.485 -14.808 1.00 90.69 74 SER A C 1
ATOM 612 O O . SER A 1 74 ? 4.433 -5.449 -15.982 1.00 90.69 74 SER A O 1
ATOM 614 N N . ILE A 1 75 ? 3.436 -4.468 -14.235 1.00 92.38 75 ILE A N 1
ATOM 615 C CA . ILE A 1 75 ? 3.060 -3.248 -14.976 1.00 92.38 75 ILE A CA 1
ATOM 616 C C . ILE A 1 75 ? 4.304 -2.490 -15.463 1.00 92.38 75 ILE A C 1
ATOM 618 O O . ILE A 1 75 ? 4.334 -1.998 -16.586 1.00 92.38 75 ILE A O 1
ATOM 622 N N . SER A 1 76 ? 5.332 -2.372 -14.623 1.00 91.25 76 SER A N 1
ATOM 623 C CA . SER A 1 76 ? 6.592 -1.717 -14.963 1.00 91.25 76 SER A CA 1
ATOM 624 C C . SER A 1 76 ? 7.293 -2.451 -16.100 1.00 91.25 76 SER A C 1
ATOM 626 O O . SER A 1 76 ? 7.778 -1.795 -17.014 1.00 91.25 76 SER A O 1
ATOM 628 N N . GLU A 1 77 ? 7.296 -3.787 -16.087 1.00 90.12 77 GLU A N 1
ATOM 629 C CA . GLU A 1 77 ? 7.838 -4.599 -17.182 1.00 90.12 77 GLU A CA 1
ATOM 630 C C . GLU A 1 77 ? 7.089 -4.356 -18.501 1.00 90.12 77 GLU A C 1
ATOM 632 O O . GLU A 1 77 ? 7.730 -4.061 -19.512 1.00 90.12 77 GLU A O 1
ATOM 637 N N . ASP A 1 78 ? 5.752 -4.382 -18.481 1.00 92.56 78 ASP A N 1
ATOM 638 C CA . ASP A 1 78 ? 4.913 -4.133 -19.664 1.00 92.56 78 ASP A CA 1
ATOM 639 C C . ASP A 1 78 ? 5.132 -2.728 -20.253 1.00 92.56 78 ASP A C 1
ATOM 641 O O . ASP A 1 78 ? 5.116 -2.536 -21.471 1.00 92.56 78 ASP A O 1
ATOM 645 N N . LEU A 1 79 ? 5.358 -1.736 -19.386 1.00 91.25 79 LEU A N 1
ATOM 646 C CA . LEU A 1 79 ? 5.604 -0.341 -19.763 1.00 91.25 79 LEU A CA 1
ATOM 647 C C . LEU A 1 79 ? 7.085 -0.023 -20.022 1.00 91.25 79 LEU A C 1
ATOM 649 O O . LEU A 1 79 ? 7.410 1.131 -20.299 1.00 91.25 79 LEU A O 1
ATOM 653 N N . GLN A 1 80 ? 7.983 -1.010 -19.920 1.00 90.06 80 GLN A N 1
ATOM 654 C CA . GLN A 1 80 ? 9.439 -0.825 -20.014 1.00 90.06 80 GLN A CA 1
ATOM 655 C C . GLN A 1 80 ? 9.991 0.230 -19.033 1.00 90.06 80 GLN A C 1
ATOM 657 O O . GLN A 1 80 ? 10.990 0.902 -19.302 1.00 90.06 80 GLN A O 1
ATOM 662 N N . LEU A 1 81 ? 9.346 0.371 -17.875 1.00 90.12 81 LEU A N 1
ATOM 663 C CA . LEU A 1 81 ? 9.785 1.219 -16.773 1.00 90.12 81 LEU A CA 1
ATOM 664 C C . LEU A 1 81 ? 10.656 0.413 -15.797 1.00 90.12 81 LEU A C 1
ATOM 666 O O . LEU A 1 81 ? 10.446 -0.790 -15.624 1.00 90.12 81 LEU A O 1
ATOM 670 N N . PRO A 1 82 ? 11.607 1.053 -15.092 1.00 87.94 82 PRO A N 1
ATOM 671 C CA . PRO A 1 82 ? 12.339 0.385 -14.022 1.00 87.94 82 PRO A CA 1
ATOM 672 C C . PRO A 1 82 ? 11.375 -0.195 -12.966 1.00 87.94 82 PRO A C 1
ATOM 674 O O . PRO A 1 82 ? 10.420 0.480 -12.569 1.00 87.94 82 PRO A O 1
ATOM 677 N N . PRO A 1 83 ? 11.587 -1.420 -12.463 1.00 87.06 83 PRO A N 1
ATOM 678 C CA . PRO A 1 83 ? 10.779 -1.930 -11.363 1.00 87.06 83 PRO A CA 1
ATOM 679 C C . PRO A 1 83 ? 11.035 -1.081 -10.103 1.00 87.06 83 PRO A C 1
ATOM 681 O O . PRO A 1 83 ? 12.186 -0.749 -9.811 1.00 87.06 83 PRO A O 1
ATOM 684 N N . PRO A 1 84 ? 10.005 -0.742 -9.308 1.00 84.81 84 PRO A N 1
ATOM 685 C CA . PRO A 1 84 ? 10.151 0.097 -8.111 1.00 84.81 84 PRO A CA 1
ATOM 686 C C . PRO A 1 84 ? 10.730 -0.661 -6.903 1.00 84.81 84 PRO A C 1
ATOM 688 O O . PRO A 1 84 ? 10.613 -0.205 -5.766 1.00 84.81 84 PRO A O 1
ATOM 691 N N . ILE A 1 85 ? 11.317 -1.840 -7.122 1.00 86.38 85 ILE A N 1
ATOM 692 C CA . ILE A 1 85 ? 11.949 -2.661 -6.092 1.00 86.38 85 ILE A CA 1
ATOM 693 C C . ILE A 1 85 ? 13.315 -3.150 -6.564 1.00 86.38 85 ILE A C 1
ATOM 695 O O . ILE A 1 85 ? 13.547 -3.366 -7.752 1.00 86.38 85 ILE A O 1
ATOM 699 N N . ILE A 1 86 ? 14.212 -3.379 -5.608 1.00 81.31 86 ILE A N 1
ATOM 700 C CA . ILE A 1 86 ? 15.493 -4.027 -5.877 1.00 81.31 86 ILE A CA 1
ATOM 701 C C . ILE A 1 86 ? 15.241 -5.529 -5.972 1.00 81.31 86 ILE A C 1
ATOM 703 O O . ILE A 1 86 ? 14.859 -6.168 -4.990 1.00 81.31 86 ILE A O 1
ATOM 707 N N . LEU A 1 87 ? 15.462 -6.095 -7.154 1.00 82.94 87 LEU A N 1
ATOM 708 C CA . LEU A 1 87 ? 15.412 -7.538 -7.341 1.00 82.94 87 LEU A CA 1
ATOM 709 C C . LEU A 1 87 ? 16.674 -8.189 -6.753 1.00 82.94 87 LEU A C 1
ATOM 711 O O . LEU A 1 87 ? 17.774 -7.638 -6.882 1.00 82.94 87 LEU A O 1
ATOM 715 N N . PRO A 1 88 ? 16.552 -9.364 -6.112 1.00 84.06 88 PRO A N 1
ATOM 716 C CA . PRO A 1 88 ? 17.716 -10.094 -5.637 1.00 84.06 88 PRO A CA 1
ATOM 717 C C . PRO A 1 88 ? 18.593 -10.509 -6.825 1.00 84.06 88 PRO A C 1
ATOM 719 O O . PRO A 1 88 ? 18.102 -11.021 -7.829 1.00 84.06 88 PRO A O 1
ATOM 722 N N . THR A 1 89 ? 19.905 -10.313 -6.699 1.00 84.81 89 THR A N 1
ATOM 723 C CA . THR A 1 89 ? 20.889 -10.704 -7.716 1.00 84.81 89 THR A CA 1
ATOM 724 C C . THR A 1 89 ? 21.787 -11.815 -7.189 1.00 84.81 89 THR A C 1
ATOM 726 O O . THR A 1 89 ? 22.258 -11.780 -6.051 1.00 84.81 89 THR A O 1
ATOM 729 N N . VAL A 1 90 ? 22.040 -12.825 -8.022 1.00 89.94 90 VAL A N 1
ATOM 730 C CA . VAL A 1 90 ? 23.011 -13.875 -7.700 1.00 89.94 90 VAL A CA 1
ATOM 731 C C . VAL A 1 90 ? 24.408 -13.331 -7.974 1.00 89.94 90 VAL A C 1
ATOM 733 O O . VAL A 1 90 ? 24.724 -12.942 -9.096 1.00 89.94 90 VAL A O 1
ATOM 736 N N . THR A 1 91 ? 25.259 -13.322 -6.952 1.00 89.88 91 THR A N 1
ATOM 737 C CA . THR A 1 91 ? 26.664 -12.919 -7.072 1.00 89.88 91 THR A CA 1
ATOM 738 C C . THR A 1 91 ? 27.575 -14.114 -6.805 1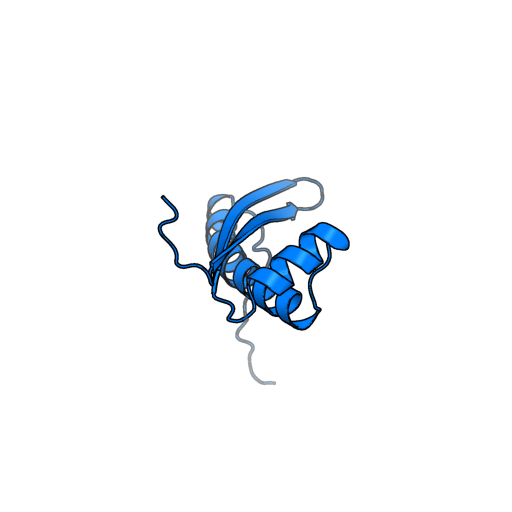.00 89.88 91 THR A C 1
ATOM 740 O O . THR A 1 91 ? 27.236 -15.010 -6.029 1.00 89.88 91 THR A O 1
ATOM 743 N N . LYS A 1 92 ? 28.739 -14.168 -7.470 1.00 82.19 92 LYS A N 1
ATOM 744 C CA . LYS A 1 92 ? 29.765 -15.166 -7.133 1.00 82.19 92 LYS A CA 1
ATOM 745 C C . LYS A 1 92 ? 30.248 -14.896 -5.709 1.00 82.19 92 LYS A C 1
ATOM 747 O O . LYS A 1 92 ? 30.571 -13.757 -5.376 1.00 82.19 92 LYS A O 1
ATOM 752 N N . ARG A 1 93 ? 30.327 -15.946 -4.891 1.00 76.31 93 ARG A N 1
ATOM 753 C CA . ARG A 1 93 ? 30.975 -15.879 -3.577 1.00 76.31 93 ARG A CA 1
ATOM 754 C C . ARG A 1 93 ? 32.440 -15.469 -3.796 1.00 76.31 93 ARG A C 1
ATOM 756 O O . ARG A 1 93 ? 33.105 -16.093 -4.621 1.00 76.31 93 ARG A O 1
ATOM 763 N N . LYS A 1 94 ? 32.879 -14.389 -3.141 1.00 61.72 94 LYS A N 1
ATOM 764 C CA . LYS A 1 94 ? 34.292 -13.983 -3.112 1.00 61.72 94 LYS A CA 1
ATOM 765 C C . LYS A 1 94 ? 35.124 -14.989 -2.330 1.00 61.72 94 LYS A C 1
ATOM 767 O O . LYS A 1 94 ? 34.569 -15.558 -1.361 1.00 61.72 94 LYS A O 1
#

Secondary structure (DSSP, 8-state):
--SS-TTEEEEEEEEEEEETTTTEEEEEEEEEEEE-TTHHHHHHHHHHHS---HHHHHHHHHHHHHHHHHHHHHHHHHTTPPPSS---------

Radius of gyration: 17.73 Å; chains: 1; bounding box: 61×29×38 Å

Foldseek 3Di:
DPPDDPQKDKDWDWDKDADPPRPDIDIDTDIDIDGDPPNVVQVVCCVPPVDGPPVVCVVVVVVCCVVVLVVQQVVCVVVVHDRPDDDDDDDDDD

=== Feature glossary ===
Key to the feature types in this record:

pLDDT. pLDDT is the predicted lDDT-Cα score: AlphaFold's confidence that the local environment of each residue (all inter-atomic distances within 15 Å) is correctly placed. It is a per-residue number between 0 and 100, with higher meaning more reliable.

Radius of gyration, Cα contacts, bounding box. The geometric summary reports three shape descriptors. Rg (radius of gyration) measures how spread out the Cα atoms are about their centre of mass; compact globular proteins have small Rg, elongated or unfolded ones large. Cα contacts (<8 Å, |i−j|>4) count long-range residue pairs in spatial proximity — high for tightly packed folds, near zero for rods or random coil. The bounding-box extents give the protein's footprint along x, y, z in Å.

Backbone torsions (φ/ψ). Backbone dihedral angles. Every residue except chain termini has a φ (preceding-C → N → Cα → C) and a ψ (N → Cα → C → next-N). They are reported in degrees following the IUPAC sign convention. Secondary structure is essentially a statement about which (φ, ψ) basin each residue occupies.

Contact-map, Ramachandran, and PAE plots. Plot images: a contact map (which residues are close in 3D, as an N×N binary image), a Ramachandran scatter (backbone torsion angles, revealing secondary-structure composition at a glance), and — for AlphaFold structures — a PAE heatmap (pairwise prediction confidence).

Predicted aligned error. Predicted Aligned Error (PAE) is an AlphaFold confidence matrix: entry (i, j) is the expected error in the position of residue j, in ångströms, when the prediction is superimposed on the true structure at residue i. Low PAE within a block of residues means that block is internally rigid and well-predicted; high PAE between two blocks means their relative placement is uncertain even if each block individually is confident.

Secondary structure (3-state, P-SEA). Three-state secondary structure (P-SEA) collapses the eight DSSP classes into helix (a), strand (b), and coil (c). P-SEA assigns these from Cα geometry alone — distances and angles — without requiring backbone oxygens, so it works on any Cα trace.

Solvent-accessible surface area. Solvent-accessible surface area (SASA) is the area in Å² traced out by the centre of a 1.4 Å probe sphere (a water molecule) rolled over the protein's 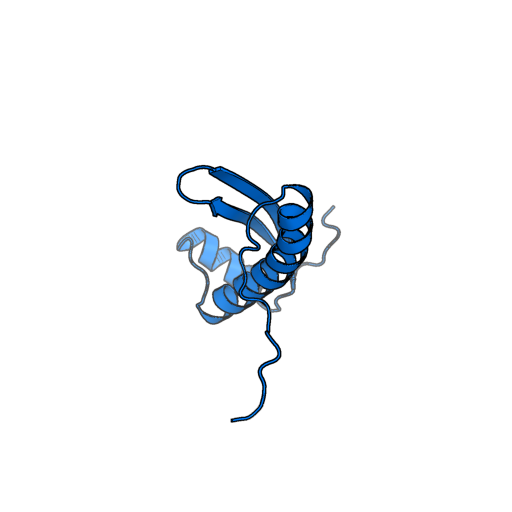van der Waals surface (Shrake–Rupley / Lee–Richards construction). Buried residues have near-zero SASA; fully exposed residues can exceed 200 Å². The total SASA scales roughly with the number of surface residues.

Foldseek 3Di. The Foldseek 3Di string encodes local tertiary geometry as a 20-letter alphabet — one character per residue — derived from the relative positions of nearby Cα atoms. Unlike the amino-acid sequence, 3Di is a direct function of the 3D structure, so two proteins with the same fold have similar 3Di strings even at low sequence identity.

B-factor. For experimental (PDB) structures, the B-factor (temperature factor) quantifies the positional spread of each atom in the crystal — a combination of thermal vibration and static disorder — in units of Å². High B-factors mark flexible loops or poorly resolved regions; low B-factors mark the rigid, well-ordered core.

mmCIF coordinates. The mmCIF block holds the 3D Cartesian coordinates of each backbone atom (N, Cα, C, O) in ångströms. mmCIF is the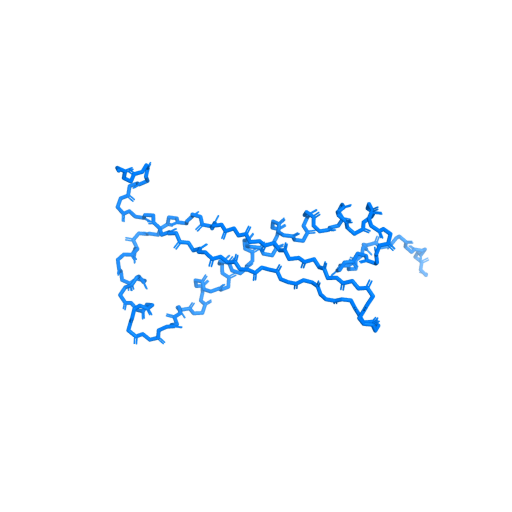 PDB's canonical archive format — a tagged-loop text representation of the atomic model.

InterPro / GO / CATH / organism. Functional annotations link the protein to curated databases. InterPro entries identify conserved domains and families by matching the sequence against member-database signatures (Pfam, PROSITE, CDD, …). Gene Ontology (GO) terms describe molecular function, biological process, and cellular component in a controlled vocabulary. CATH places the structure in a hierarchical fold classification (Class/Architecture/Topology/Homologous-superfamily). The organism is the source species.

Rendered structure images. Structure images are PyMOL renders from six orthogonal camera directions. Cartoon representation draws helices as coils and strands as arrows; sticks shows the backbone as bonds; surface shows the solvent-excluded envelope. Rainbow coloring maps sequence position to hue (blue→red, N→C); chain coloring assigns a distinct color per polypeptide.

Sequence. This is the polypeptide sequence — one letter per residue, N-terminus first. Length ranges from a few dozen residues for small domains to over a thousand for large multi-domain proteins.

Secondary structure (8-state, DSSP). The SS8 string is DSSP's per-residue secondary-structure call. α-helix (H) means an i→i+4 H-bond ladder; β-strand (E) means the residue participates in a β-sheet; 3₁₀ (G) and π (I) are tighter and wider helices; T/S are turns/bends; '-' is loop.

Nearest PDB structures. Structural nearest neighbors (via Foldseek easy-search vs the PDB). Reported per hit: target PDB id, E-value, and alignment TM-score. A TM-score above ~0.5 is the conventional threshold for 'same fold'.